Protein AF-A0A263BRQ6-F1 (afdb_monomer_lite)

pLDDT: mean 95.24, std 4.41, range [65.5, 98.5]

Sequence (124 aa):
MNLYYSLYAEQMVCALSSEFFHIDETKDLKGNGKMHQHLVPASYHRVTAVGSVIRILNGDKSDTVVKTLTSCINNAQRQDKGVVDGIEIMERNIPRKSRNQLRQIIQWQKAAEHYLKLAENNTK

Radius of gyration: 15.68 Å; chains: 1; bounding box: 34×19×48 Å

Organism: NCBI:txid2670334

Secondary structure (DSSP, 8-state):
-HHHHHHHHHHHHHHHHHHGGGSTTTTT-TTHHHHHHHHHHHHHHHHHHHHHHHHHHTT---HHHHHHHHHHHHHHHHHHHHHHHHHHHHHHH--GGGHHHHHHHHHHHHHHHHHHHHHHHTT-

Foldseek 3Di:
DLLVLLLVLLVLLVVLLVVLCVDPQRVVQFLSVQLVVLSVQLNVLSVLLSVLLVCLLVPDDDPVSVVVSVVSLVSNVVSLVSNVVSLVSNCVRPDPVCNVSSVSSVVSSVSSVVSSVVSVVSSD

Structure (mmCIF, N/CA/C/O backbone):
data_AF-A0A263BRQ6-F1
#
_entry.id   AF-A0A263BRQ6-F1
#
loop_
_atom_site.group_PDB
_atom_site.id
_atom_site.type_symbol
_atom_site.label_atom_id
_atom_site.label_alt_id
_atom_site.label_comp_id
_atom_site.label_asym_id
_atom_site.label_entity_id
_atom_site.label_seq_id
_atom_site.pdbx_PDB_ins_code
_atom_site.Cartn_x
_atom_site.Cartn_y
_atom_site.Cartn_z
_atom_site.occupancy
_atom_site.B_iso_or_equiv
_atom_site.auth_seq_id
_atom_site.auth_comp_id
_atom_site.auth_asym_id
_atom_site.auth_atom_id
_atom_site.pdbx_PDB_model_num
ATOM 1 N N . MET A 1 1 ? -16.652 7.207 3.958 1.00 75.94 1 MET A N 1
ATOM 2 C CA . MET A 1 1 ? -16.146 7.680 2.649 1.00 75.94 1 MET A CA 1
ATOM 3 C C . MET 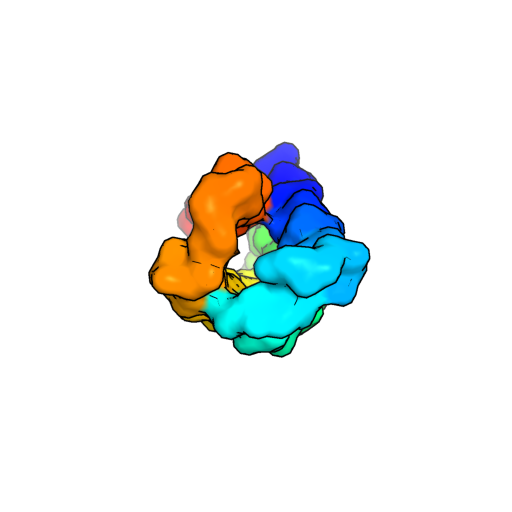A 1 1 ? -14.627 7.515 2.516 1.00 75.94 1 MET A C 1
ATOM 5 O O . MET A 1 1 ? -14.208 6.805 1.616 1.00 75.94 1 MET A O 1
ATOM 9 N N . ASN A 1 2 ? -13.804 8.042 3.433 1.00 89.94 2 ASN A N 1
ATOM 10 C CA . ASN A 1 2 ? -12.331 7.914 3.366 1.00 89.94 2 ASN A CA 1
ATOM 11 C C . ASN A 1 2 ? -11.832 6.459 3.264 1.00 89.94 2 ASN A C 1
ATOM 13 O O . ASN A 1 2 ? -11.016 6.145 2.410 1.00 89.94 2 ASN A O 1
ATOM 17 N N . LEU A 1 3 ? -12.379 5.536 4.058 1.00 91.38 3 LEU A N 1
ATOM 18 C CA . LEU A 1 3 ? -11.977 4.122 4.016 1.00 91.38 3 LEU A CA 1
ATOM 19 C C . LEU A 1 3 ? -12.224 3.442 2.659 1.00 91.38 3 LEU A C 1
ATOM 21 O O . LEU A 1 3 ? -11.421 2.618 2.233 1.00 91.38 3 LEU A O 1
ATOM 25 N N . TYR A 1 4 ? -13.299 3.821 1.962 1.00 93.69 4 TYR A N 1
ATOM 26 C CA . TYR A 1 4 ? -13.572 3.330 0.611 1.00 93.69 4 TYR A CA 1
ATOM 27 C C . TYR A 1 4 ? -12.531 3.854 -0.383 1.00 93.69 4 TYR A C 1
ATOM 29 O O . TYR A 1 4 ? -11.967 3.077 -1.145 1.00 93.69 4 TYR A O 1
ATOM 37 N N . TYR A 1 5 ? -12.210 5.151 -0.328 1.00 96.00 5 TYR A N 1
ATOM 38 C CA . TYR A 1 5 ? -11.175 5.730 -1.188 1.00 96.00 5 TYR A CA 1
ATOM 39 C C . TYR A 1 5 ? -9.784 5.155 -0.915 1.00 96.00 5 TYR A C 1
ATOM 41 O O . TYR A 1 5 ? -9.020 4.957 -1.852 1.00 96.00 5 TYR A O 1
ATOM 49 N N . SER A 1 6 ? -9.479 4.836 0.344 1.00 96.44 6 SER A N 1
ATOM 50 C CA . SER A 1 6 ? -8.254 4.133 0.732 1.00 96.44 6 SER A CA 1
ATOM 51 C C . SER A 1 6 ? -8.132 2.771 0.035 1.00 96.44 6 SER A C 1
ATOM 53 O O . SER A 1 6 ? -7.098 2.480 -0.561 1.00 96.44 6 SER A O 1
ATOM 55 N N . LEU A 1 7 ? -9.198 1.958 0.047 1.00 95.69 7 LEU A N 1
ATOM 56 C CA . LEU A 1 7 ? -9.221 0.657 -0.634 1.00 95.69 7 LEU A CA 1
ATOM 57 C C . LEU A 1 7 ? -9.178 0.785 -2.153 1.00 95.69 7 LEU A C 1
ATOM 59 O O . LEU A 1 7 ? -8.449 0.049 -2.809 1.00 95.69 7 LEU A O 1
ATOM 63 N N . TYR A 1 8 ? -9.946 1.715 -2.712 1.00 96.94 8 TYR A N 1
ATOM 64 C CA . TYR A 1 8 ? -9.954 1.936 -4.151 1.00 96.94 8 TYR A CA 1
ATOM 65 C C . TYR A 1 8 ? -8.571 2.369 -4.652 1.00 96.94 8 TYR A C 1
ATOM 67 O O . TYR A 1 8 ? -8.068 1.836 -5.635 1.00 96.94 8 TYR A O 1
ATOM 75 N N . ALA A 1 9 ? -7.910 3.283 -3.939 1.00 97.75 9 ALA A N 1
ATOM 76 C CA . ALA A 1 9 ? -6.566 3.723 -4.281 1.00 97.75 9 ALA A CA 1
ATOM 77 C C . ALA A 1 9 ? -5.546 2.571 -4.244 1.00 97.75 9 ALA A C 1
ATOM 79 O O . ALA A 1 9 ? -4.755 2.437 -5.171 1.00 97.75 9 ALA A O 1
ATOM 80 N N . GLU A 1 10 ? -5.611 1.696 -3.237 1.00 96.88 10 GLU A N 1
ATOM 81 C CA . GLU A 1 10 ? -4.787 0.479 -3.166 1.00 96.88 10 GLU A CA 1
ATOM 82 C C . GLU A 1 10 ? -5.005 -0.442 -4.379 1.00 96.88 10 GLU A C 1
ATOM 84 O O . GLU A 1 10 ? -4.049 -0.939 -4.974 1.00 96.88 10 GLU A O 1
ATOM 89 N N . GLN A 1 11 ? -6.261 -0.637 -4.794 1.00 95.94 11 GLN A N 1
ATOM 90 C CA . GLN A 1 11 ? -6.592 -1.435 -5.979 1.00 95.94 11 GLN A CA 1
ATOM 91 C C . GLN A 1 11 ? -5.986 -0.831 -7.250 1.00 95.94 11 GLN A C 1
ATOM 93 O O . GLN A 1 11 ? -5.474 -1.569 -8.093 1.00 95.94 11 GLN A O 1
ATOM 98 N N . MET A 1 12 ? -5.979 0.502 -7.362 1.00 97.94 12 MET A N 1
ATOM 99 C CA . MET A 1 12 ? -5.316 1.200 -8.464 1.00 97.94 12 MET A CA 1
ATOM 100 C C . MET A 1 12 ? -3.798 0.987 -8.444 1.00 97.94 12 MET A C 1
ATOM 102 O O . MET A 1 12 ? -3.223 0.710 -9.496 1.00 97.94 12 MET A O 1
ATOM 106 N N . VAL A 1 13 ? -3.144 1.051 -7.275 1.00 97.56 13 VAL A N 1
ATOM 107 C CA . VAL A 1 13 ? -1.710 0.722 -7.143 1.00 97.56 13 VAL A CA 1
ATOM 108 C C . VAL A 1 13 ? -1.455 -0.708 -7.614 1.00 97.56 13 VAL A C 1
ATOM 110 O O . VAL A 1 13 ? -0.562 -0.925 -8.432 1.00 97.56 13 VAL A O 1
ATOM 113 N N . CYS A 1 14 ? -2.262 -1.671 -7.162 1.00 96.06 14 CYS A N 1
ATOM 114 C CA . CYS A 1 14 ? -2.142 -3.081 -7.533 1.00 96.06 14 CYS A CA 1
ATOM 115 C C . CYS A 1 14 ? -2.285 -3.314 -9.037 1.00 96.06 14 CYS A C 1
ATOM 117 O O . CYS A 1 14 ? -1.389 -3.896 -9.651 1.00 96.06 14 CYS A O 1
ATOM 119 N N 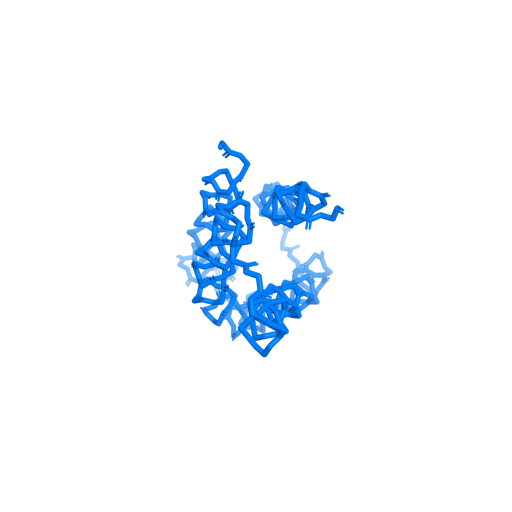. ALA A 1 15 ? -3.352 -2.808 -9.653 1.00 96.12 15 ALA A N 1
ATOM 120 C CA . ALA A 1 15 ? -3.594 -3.000 -11.078 1.00 96.12 15 ALA A CA 1
ATOM 121 C C . ALA A 1 15 ? -2.497 -2.354 -11.940 1.00 96.12 15 ALA A C 1
ATOM 123 O O . ALA A 1 15 ? -1.886 -3.022 -12.775 1.00 96.12 15 ALA A O 1
ATOM 124 N N . LEU A 1 16 ? -2.201 -1.073 -11.698 1.00 96.81 16 LEU A N 1
ATOM 125 C CA . LEU A 1 16 ? -1.266 -0.304 -12.523 1.00 96.81 16 LEU A CA 1
ATOM 126 C C . LEU A 1 16 ? 0.181 -0.784 -12.379 1.00 96.81 16 LEU A C 1
ATOM 128 O O . LEU A 1 16 ? 0.943 -0.744 -13.339 1.00 96.81 16 LEU A O 1
ATOM 132 N N . SER A 1 17 ? 0.581 -1.239 -11.191 1.00 96.38 17 SER A N 1
ATOM 133 C CA . SER A 1 17 ? 1.924 -1.794 -11.006 1.00 96.38 17 SER A CA 1
ATOM 134 C C . SER A 1 17 ? 2.096 -3.192 -11.579 1.00 96.38 17 SER A C 1
ATOM 136 O O . SER A 1 17 ? 3.172 -3.519 -12.086 1.00 96.38 17 SER A O 1
ATOM 138 N N . SER A 1 18 ? 1.050 -4.017 -11.517 1.00 96.31 18 SER A N 1
ATOM 139 C CA . SER A 1 18 ? 1.084 -5.369 -12.077 1.00 96.31 18 SER A CA 1
ATOM 140 C C . SER A 1 18 ? 1.200 -5.332 -13.598 1.00 96.31 18 SER A C 1
ATOM 142 O O . SER A 1 18 ? 1.880 -6.172 -14.180 1.00 96.31 18 SER A O 1
ATOM 144 N N . GLU A 1 19 ? 0.629 -4.307 -14.238 1.00 96.75 19 GLU A N 1
ATOM 145 C CA . GLU A 1 19 ? 0.779 -4.058 -15.674 1.00 96.75 19 GLU A CA 1
ATOM 146 C C . GLU A 1 19 ? 2.250 -4.003 -16.114 1.00 96.75 19 GLU A C 1
ATOM 148 O O . GLU A 1 19 ? 2.586 -4.505 -17.186 1.00 96.75 19 GLU A O 1
ATOM 153 N N . PHE A 1 20 ? 3.159 -3.483 -15.278 1.00 97.38 20 PHE A N 1
ATOM 154 C CA . PHE A 1 20 ? 4.577 -3.430 -15.631 1.00 97.38 20 PHE A CA 1
ATOM 155 C C . PHE A 1 20 ? 5.187 -4.807 -15.898 1.00 97.38 20 PHE A C 1
ATOM 157 O O . PHE A 1 20 ? 6.095 -4.872 -16.722 1.00 97.38 20 PHE A O 1
ATOM 164 N N . PHE A 1 21 ? 4.682 -5.887 -15.289 1.00 97.31 21 PHE A N 1
ATOM 165 C CA . PHE A 1 21 ? 5.123 -7.259 -15.575 1.00 97.31 21 PHE A CA 1
ATOM 166 C C . PHE A 1 21 ? 4.713 -7.760 -16.968 1.00 97.31 21 PHE A C 1
ATOM 168 O O . PHE A 1 21 ? 5.266 -8.746 -17.450 1.00 97.31 21 PHE A O 1
ATOM 175 N N . HIS A 1 22 ? 3.766 -7.087 -17.623 1.00 97.06 22 HIS A N 1
ATOM 176 C CA . HIS A 1 22 ? 3.224 -7.465 -18.929 1.00 97.06 22 HIS A CA 1
ATOM 177 C C . HIS A 1 22 ? 3.739 -6.594 -20.084 1.00 97.06 22 HIS A C 1
ATOM 179 O O . HIS A 1 22 ? 3.450 -6.884 -21.242 1.00 97.06 22 HIS A O 1
ATOM 185 N N . ILE A 1 23 ? 4.508 -5.544 -19.787 1.00 96.12 23 ILE A N 1
ATOM 186 C CA . ILE A 1 23 ? 5.093 -4.637 -20.779 1.00 96.12 23 ILE A CA 1
ATOM 187 C C . ILE A 1 23 ? 6.576 -4.980 -20.937 1.00 96.12 23 ILE A C 1
ATOM 189 O O . ILE A 1 23 ? 7.328 -4.945 -19.962 1.00 96.12 23 ILE A O 1
ATOM 193 N N . ASP A 1 24 ? 7.019 -5.267 -22.162 1.00 96.44 24 ASP A N 1
ATOM 194 C CA . ASP A 1 24 ? 8.381 -5.746 -22.436 1.00 96.44 24 ASP A CA 1
ATOM 195 C C . ASP A 1 24 ? 9.485 -4.844 -21.875 1.00 96.44 24 ASP A C 1
ATOM 197 O O . ASP A 1 24 ? 10.514 -5.337 -21.418 1.00 96.44 24 ASP A O 1
ATOM 201 N N . GLU A 1 25 ? 9.279 -3.528 -21.860 1.00 95.81 25 GLU A N 1
ATOM 202 C CA . GLU A 1 25 ? 10.296 -2.584 -21.396 1.00 95.81 25 GLU A CA 1
ATOM 203 C C . GLU A 1 25 ? 10.323 -2.391 -19.880 1.00 95.81 25 GLU A C 1
ATOM 205 O O . GLU A 1 25 ? 11.243 -1.756 -19.362 1.00 95.81 25 GLU A O 1
ATOM 210 N N . THR A 1 26 ? 9.327 -2.909 -19.162 1.00 97.50 26 THR A N 1
ATOM 211 C CA . THR A 1 26 ? 9.218 -2.784 -17.702 1.00 97.50 26 THR A CA 1
ATOM 212 C C . THR A 1 26 ? 9.043 -4.113 -16.979 1.00 97.50 26 THR A C 1
ATOM 214 O O . THR A 1 26 ? 9.028 -4.105 -15.750 1.00 97.50 26 THR A O 1
ATOM 217 N N . LYS A 1 27 ? 8.959 -5.246 -17.686 1.00 96.94 27 LYS A N 1
ATOM 218 C CA . LYS A 1 2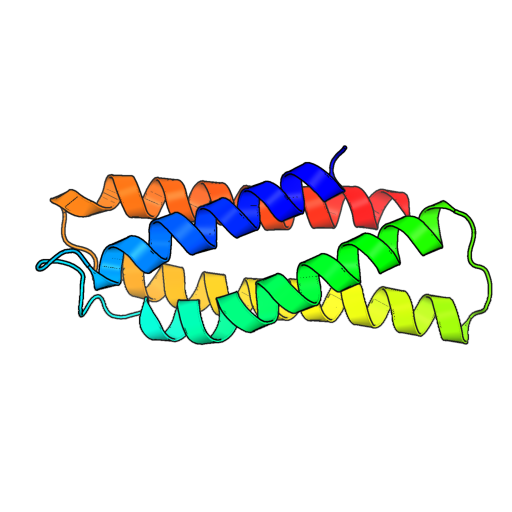7 ? 8.743 -6.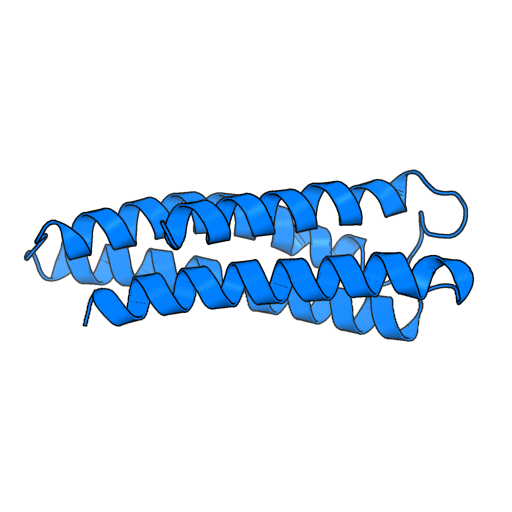565 -17.067 1.00 96.94 27 LYS A CA 1
ATOM 219 C C . LYS A 1 27 ? 9.810 -6.936 -16.040 1.00 96.94 27 LYS A C 1
ATOM 221 O O . LYS A 1 27 ? 9.496 -7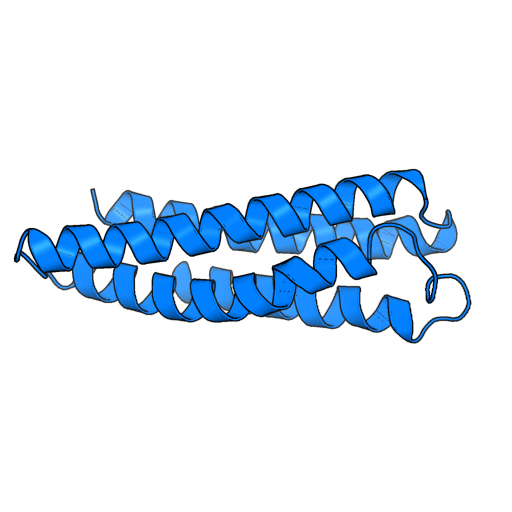.545 -15.023 1.00 96.94 27 LYS A O 1
ATOM 226 N N . ASP A 1 28 ? 11.029 -6.443 -16.253 1.00 97.00 28 ASP A N 1
ATOM 227 C CA . ASP A 1 28 ? 12.181 -6.612 -15.364 1.00 97.00 28 ASP A CA 1
ATOM 228 C C . ASP A 1 28 ? 12.523 -5.330 -14.576 1.00 97.00 28 ASP A C 1
ATOM 230 O O . ASP A 1 28 ? 13.654 -5.139 -14.115 1.00 97.00 28 ASP A O 1
ATOM 234 N N . LEU A 1 29 ? 11.567 -4.402 -14.426 1.00 98.00 29 LEU A N 1
ATOM 235 C CA . LEU A 1 29 ? 11.778 -3.142 -13.717 1.00 98.00 29 LEU A CA 1
ATOM 236 C C . LEU A 1 29 ? 12.187 -3.404 -12.263 1.00 98.00 29 LEU A C 1
ATOM 238 O O . LEU A 1 29 ? 11.392 -3.844 -11.425 1.00 98.00 29 LEU A O 1
ATOM 242 N N . LYS A 1 30 ? 13.441 -3.064 -11.945 1.00 98.12 30 LYS A N 1
ATOM 243 C CA . LYS A 1 30 ? 13.976 -3.143 -10.583 1.00 98.12 30 LYS A CA 1
ATOM 244 C C . LYS A 1 30 ? 13.070 -2.387 -9.618 1.00 98.12 30 LYS A C 1
ATOM 246 O O . LYS A 1 30 ? 12.716 -1.237 -9.854 1.00 98.12 30 LYS A O 1
ATOM 251 N N . GLY A 1 31 ? 12.739 -3.040 -8.510 1.00 97.44 31 GLY A N 1
ATOM 252 C CA . GLY A 1 31 ? 11.837 -2.504 -7.494 1.00 97.44 31 GLY A CA 1
ATOM 253 C C . GLY A 1 31 ? 10.392 -2.977 -7.636 1.00 97.44 31 GLY A C 1
ATOM 254 O O . GLY A 1 31 ? 9.758 -3.154 -6.601 1.00 97.44 31 GLY A O 1
ATOM 255 N N . ASN A 1 32 ? 9.901 -3.304 -8.844 1.00 97.25 32 ASN A N 1
ATOM 256 C CA . ASN A 1 32 ? 8.502 -3.719 -9.025 1.00 97.25 32 ASN A CA 1
ATOM 257 C C . ASN A 1 32 ? 8.194 -5.020 -8.267 1.00 97.25 32 ASN A C 1
ATOM 259 O O . ASN A 1 32 ? 7.221 -5.097 -7.526 1.00 97.25 32 ASN A O 1
ATOM 263 N N . GLY A 1 33 ? 9.091 -6.010 -8.348 1.00 96.12 33 GLY A N 1
ATOM 264 C CA . GLY A 1 33 ? 8.973 -7.248 -7.568 1.00 96.12 33 GLY A CA 1
ATOM 265 C C . GLY A 1 33 ? 8.999 -7.022 -6.051 1.00 96.12 33 GLY A C 1
ATOM 266 O O . GLY A 1 33 ? 8.181 -7.595 -5.336 1.00 96.12 33 GLY A O 1
ATOM 267 N N . LYS A 1 34 ? 9.885 -6.145 -5.552 1.00 95.00 34 LYS A N 1
ATOM 268 C CA . LYS A 1 34 ? 9.966 -5.813 -4.116 1.00 95.00 34 LYS A CA 1
ATOM 269 C C . LYS A 1 34 ? 8.697 -5.104 -3.642 1.00 95.00 34 LYS A C 1
ATOM 271 O O . LYS A 1 34 ? 8.142 -5.463 -2.612 1.00 95.00 34 LYS A O 1
ATOM 276 N N . MET A 1 35 ? 8.227 -4.121 -4.404 1.00 96.25 35 MET A N 1
ATOM 277 C CA . MET A 1 35 ? 6.971 -3.437 -4.126 1.00 96.25 35 MET A CA 1
ATOM 278 C C . MET A 1 35 ? 5.812 -4.443 -4.068 1.00 96.25 35 MET A C 1
ATOM 280 O O . MET A 1 35 ? 5.045 -4.431 -3.112 1.00 96.25 35 MET A O 1
ATOM 284 N N . HIS A 1 36 ? 5.714 -5.357 -5.040 1.00 95.00 36 HIS A N 1
ATOM 285 C CA . HIS A 1 36 ? 4.618 -6.324 -5.118 1.00 95.00 36 HIS A CA 1
ATOM 286 C C . HIS A 1 36 ? 4.626 -7.353 -3.969 1.00 95.00 36 HIS A C 1
ATOM 288 O O . HIS A 1 36 ? 3.563 -7.737 -3.482 1.00 95.00 36 HIS A O 1
ATOM 294 N N . GLN A 1 37 ? 5.809 -7.728 -3.459 1.00 94.94 37 GLN A N 1
ATOM 295 C CA . GLN A 1 37 ? 5.947 -8.550 -2.243 1.00 94.94 37 GLN A CA 1
ATOM 296 C C . GLN A 1 37 ? 5.307 -7.900 -1.009 1.00 94.94 37 GLN A C 1
ATOM 298 O O . GLN A 1 37 ? 4.833 -8.614 -0.127 1.00 94.94 37 GLN A O 1
ATOM 303 N N . HIS A 1 38 ? 5.275 -6.567 -0.949 1.00 95.44 38 HIS A N 1
ATOM 304 C CA . HIS A 1 38 ? 4.595 -5.821 0.109 1.00 95.44 38 HIS A CA 1
ATOM 305 C C . HIS A 1 38 ? 3.143 -5.494 -0.232 1.00 95.44 38 HIS A C 1
ATOM 307 O O . HIS A 1 38 ? 2.311 -5.464 0.669 1.00 95.44 38 HIS A O 1
ATOM 313 N N . LEU A 1 39 ? 2.822 -5.304 -1.512 1.00 91.38 39 LEU A N 1
ATOM 314 C CA . LEU A 1 39 ? 1.500 -4.882 -1.971 1.00 91.38 39 LEU A CA 1
ATOM 315 C C . LEU A 1 39 ? 0.410 -5.925 -1.699 1.00 91.38 39 LEU A C 1
ATOM 317 O O . LEU A 1 39 ? -0.689 -5.578 -1.277 1.00 91.38 39 LEU A O 1
ATOM 321 N N . VAL A 1 40 ? 0.717 -7.215 -1.866 1.00 88.69 40 VAL A N 1
ATOM 322 C CA . VAL A 1 40 ? -0.240 -8.292 -1.553 1.00 88.69 40 VAL A CA 1
ATOM 323 C C . VAL A 1 40 ? -0.588 -8.308 -0.049 1.00 88.69 40 VAL A C 1
ATOM 325 O O . VAL A 1 40 ? -1.773 -8.217 0.292 1.00 88.69 40 VAL A O 1
ATOM 328 N N . PRO A 1 41 ? 0.393 -8.340 0.880 1.00 92.81 41 PRO A N 1
ATOM 329 C CA . PRO A 1 41 ? 0.132 -8.120 2.301 1.00 92.81 41 PRO A CA 1
ATOM 330 C C . PRO A 1 41 ? -0.541 -6.779 2.623 1.00 92.81 41 PRO A C 1
ATOM 332 O O . PRO A 1 41 ? -1.401 -6.741 3.505 1.00 92.81 41 PRO A O 1
ATOM 335 N N . ALA A 1 42 ? -0.172 -5.688 1.942 1.00 91.44 42 ALA A N 1
ATOM 336 C CA . ALA A 1 42 ? -0.758 -4.362 2.148 1.00 91.44 42 ALA A CA 1
ATOM 337 C C . ALA A 1 42 ? -2.261 -4.385 1.870 1.00 91.44 42 ALA A C 1
ATOM 339 O O . ALA A 1 42 ? -3.042 -3.987 2.731 1.00 91.44 42 ALA A O 1
ATOM 340 N N . SER A 1 43 ? -2.677 -4.978 0.751 1.00 91.44 43 SER A N 1
ATOM 341 C CA . SER A 1 43 ? -4.086 -5.133 0.387 1.00 91.44 43 SER A CA 1
ATOM 342 C C . SER A 1 43 ? -4.876 -5.919 1.443 1.00 91.44 43 SER A C 1
ATOM 344 O O . SER A 1 43 ? -5.938 -5.472 1.883 1.00 91.44 43 SER A O 1
ATOM 346 N N . TYR A 1 44 ? -4.339 -7.045 1.930 1.00 94.00 44 TYR A N 1
ATOM 347 C CA . TYR A 1 44 ? -4.960 -7.824 3.012 1.00 94.00 44 TYR A CA 1
ATOM 348 C C . TYR A 1 44 ? -5.101 -7.011 4.311 1.00 94.00 44 TYR A C 1
ATOM 350 O O . TYR A 1 44 ? -6.180 -6.926 4.915 1.00 94.00 44 TYR A O 1
ATOM 358 N N . HIS A 1 45 ? -4.009 -6.382 4.748 1.00 95.94 45 HIS A N 1
ATOM 359 C CA . HIS A 1 45 ? -4.004 -5.615 5.986 1.00 95.94 45 HIS A CA 1
ATOM 360 C C . HIS A 1 45 ? -4.855 -4.352 5.885 1.00 95.94 45 HIS A C 1
ATOM 362 O O . HIS A 1 45 ? -5.473 -3.979 6.878 1.00 95.94 45 HIS A O 1
ATOM 368 N N . ARG A 1 46 ? -4.960 -3.731 4.709 1.00 95.94 46 ARG A N 1
ATOM 369 C CA . ARG A 1 46 ? -5.794 -2.550 4.480 1.00 95.94 46 ARG A CA 1
ATOM 370 C C . ARG A 1 46 ? -7.279 -2.875 4.607 1.00 95.94 46 ARG A C 1
ATOM 372 O O . ARG A 1 46 ? -7.992 -2.127 5.270 1.00 95.94 46 ARG A O 1
ATOM 379 N N . VAL A 1 47 ? -7.741 -4.011 4.074 1.00 96.31 47 VAL A N 1
ATOM 380 C CA . VAL A 1 47 ? -9.123 -4.488 4.294 1.00 96.31 47 VAL A CA 1
ATOM 381 C C . VAL A 1 47 ? -9.398 -4.681 5.785 1.00 96.31 47 VAL A C 1
ATOM 383 O O . VAL A 1 47 ? -10.411 -4.206 6.301 1.00 96.31 47 VAL A O 1
ATOM 386 N N . THR A 1 48 ? -8.464 -5.312 6.501 1.00 96.38 48 THR A N 1
ATOM 387 C CA . THR A 1 48 ? -8.597 -5.515 7.951 1.00 96.38 48 THR A CA 1
ATOM 388 C C . THR A 1 48 ? -8.619 -4.180 8.702 1.00 96.38 48 THR A C 1
ATOM 390 O O . THR A 1 48 ? -9.496 -3.956 9.532 1.00 96.38 48 THR A O 1
ATOM 393 N N . ALA A 1 49 ? -7.705 -3.264 8.374 1.00 96.06 49 ALA A N 1
ATOM 394 C CA . ALA A 1 49 ? -7.604 -1.940 8.980 1.00 96.06 49 ALA A CA 1
ATOM 395 C C . ALA A 1 49 ? -8.874 -1.106 8.766 1.00 96.06 49 ALA A C 1
ATOM 397 O O . ALA A 1 49 ? -9.311 -0.416 9.682 1.00 96.06 49 ALA A O 1
ATOM 398 N N . VAL A 1 50 ? -9.510 -1.207 7.597 1.00 95.44 50 VAL A N 1
ATOM 399 C CA . VAL A 1 50 ? -10.802 -0.563 7.321 1.00 95.44 50 VAL A CA 1
ATOM 400 C C . VAL A 1 50 ? -11.878 -1.058 8.283 1.00 95.44 50 VAL A C 1
ATOM 402 O O . VAL A 1 50 ? -12.551 -0.242 8.915 1.00 95.44 50 VAL A O 1
ATOM 405 N N . GLY A 1 51 ? -12.004 -2.376 8.454 1.00 95.44 51 GLY A N 1
ATOM 406 C CA . GLY A 1 51 ? -12.915 -2.953 9.443 1.00 95.44 51 GLY A CA 1
ATOM 407 C C . GLY A 1 51 ? -12.580 -2.502 10.867 1.00 95.44 51 GLY A C 1
ATOM 408 O O . GLY A 1 51 ? -13.476 -2.147 11.632 1.00 95.44 51 GLY A O 1
ATOM 409 N N . SER A 1 52 ? -11.291 -2.444 11.207 1.00 96.38 52 SER A N 1
ATOM 410 C CA . SER A 1 52 ? -10.818 -1.970 12.507 1.00 96.38 52 SER A CA 1
ATOM 411 C C . SER A 1 52 ? -11.204 -0.522 12.791 1.00 96.38 52 SER A C 1
ATOM 413 O O . SER A 1 52 ? -11.751 -0.249 13.855 1.00 96.38 52 SER A O 1
ATOM 415 N N . VAL A 1 53 ? -10.999 0.390 11.839 1.00 95.56 53 VAL A N 1
ATOM 416 C CA . VAL A 1 53 ? -11.402 1.796 11.982 1.00 95.56 53 VAL A CA 1
ATOM 417 C C . VAL A 1 53 ? -12.917 1.910 12.160 1.00 95.56 53 VAL A C 1
ATOM 419 O O . VAL A 1 53 ? -13.365 2.613 13.060 1.00 95.56 53 VAL A O 1
ATOM 422 N N . ILE A 1 54 ? -13.715 1.189 11.361 1.00 95.25 54 ILE A N 1
ATOM 423 C CA . ILE A 1 54 ? -15.186 1.206 11.475 1.00 95.25 54 ILE A CA 1
ATOM 424 C C . ILE A 1 54 ? -15.633 0.769 12.872 1.00 95.25 54 ILE A C 1
ATOM 426 O O . ILE A 1 54 ? -16.494 1.407 13.470 1.00 95.25 54 ILE A O 1
ATOM 430 N N . ARG A 1 55 ? -15.039 -0.300 13.408 1.00 96.12 55 ARG A N 1
ATOM 431 C CA . ARG A 1 55 ? -15.358 -0.800 14.748 1.00 96.12 55 ARG A CA 1
ATOM 432 C C . ARG A 1 55 ? -15.045 0.217 15.844 1.00 96.12 55 ARG A C 1
ATOM 434 O O . ARG A 1 55 ? -15.884 0.426 16.717 1.00 96.12 55 ARG A O 1
ATOM 441 N N . ILE A 1 56 ? -13.889 0.882 15.771 1.00 94.81 56 ILE A N 1
ATOM 442 C CA . ILE A 1 56 ? -13.538 1.931 16.739 1.00 94.81 56 ILE A CA 1
ATOM 443 C C . ILE A 1 56 ? -14.529 3.102 16.639 1.00 94.81 56 ILE A C 1
ATOM 445 O O . ILE A 1 56 ? -15.062 3.527 17.660 1.00 94.81 56 ILE A O 1
ATOM 449 N N . LEU A 1 57 ? -14.848 3.573 15.426 1.00 92.06 57 LEU A N 1
ATOM 450 C CA . LEU A 1 57 ? -15.824 4.656 15.214 1.00 92.06 57 LEU A CA 1
ATOM 451 C C . LEU A 1 57 ? -17.231 4.303 15.716 1.00 92.06 57 LEU A C 1
ATOM 453 O O . LEU A 1 57 ? -17.947 5.173 16.203 1.00 92.06 57 LEU A O 1
ATOM 457 N N . ASN A 1 58 ? -17.614 3.028 15.637 1.00 94.44 58 ASN A N 1
ATOM 458 C CA . ASN A 1 58 ? -18.891 2.528 16.148 1.00 94.44 58 ASN A CA 1
ATOM 459 C C . ASN A 1 58 ? -18.884 2.284 17.668 1.00 94.44 58 ASN A C 1
ATOM 461 O O . ASN A 1 58 ? -19.879 1.813 18.217 1.00 94.44 58 ASN A O 1
ATOM 465 N N . GLY A 1 59 ? -17.793 2.627 18.355 1.00 94.19 59 GLY A N 1
ATOM 466 C CA . GLY A 1 59 ? -17.740 2.666 19.808 1.00 94.19 59 GLY A CA 1
ATOM 467 C C . GLY A 1 59 ? -17.338 1.353 20.466 1.00 94.19 59 GLY A C 1
ATOM 468 O O . GLY A 1 59 ? -17.795 1.091 21.575 1.00 94.19 59 GLY A O 1
ATOM 469 N N . ASP A 1 60 ? -16.488 0.535 19.838 1.00 94.00 60 ASP A N 1
ATOM 470 C CA . ASP A 1 60 ? -15.803 -0.540 20.567 1.00 94.00 60 ASP A CA 1
ATOM 471 C C . ASP A 1 60 ? -14.955 0.048 21.711 1.00 94.00 60 ASP A C 1
ATOM 473 O O . ASP A 1 60 ? -14.081 0.882 21.475 1.00 94.00 60 ASP A O 1
ATOM 477 N N . LYS A 1 61 ? -15.205 -0.386 22.957 1.00 89.62 61 LYS A N 1
ATOM 478 C CA . LYS A 1 61 ? -14.570 0.181 24.171 1.00 89.62 61 LYS A CA 1
ATOM 479 C C . LYS A 1 61 ? -13.674 -0.778 24.947 1.00 89.62 61 LYS A C 1
ATOM 481 O O . LYS A 1 61 ? -13.048 -0.367 25.914 1.00 89.62 61 LYS A O 1
ATOM 486 N N . SER A 1 62 ? -13.636 -2.061 24.587 1.00 96.38 62 SER A N 1
ATOM 487 C CA . SER A 1 62 ? -12.770 -3.015 25.287 1.00 96.38 62 SER A CA 1
ATOM 488 C C . SER A 1 62 ? -11.302 -2.702 24.989 1.00 96.38 62 SER A C 1
ATOM 490 O O . SER A 1 62 ? -10.895 -2.729 23.830 1.00 96.38 62 SER A O 1
ATOM 492 N N . ASP A 1 63 ? -10.497 -2.458 26.025 1.00 95.12 63 ASP A N 1
ATOM 493 C CA . ASP A 1 63 ? -9.085 -2.077 25.880 1.00 95.12 63 ASP A CA 1
ATOM 494 C C . ASP A 1 63 ? -8.275 -3.062 25.028 1.00 95.12 63 ASP A C 1
ATOM 496 O O . ASP A 1 63 ? -7.460 -2.661 24.196 1.00 95.12 63 ASP A O 1
ATOM 500 N N . THR A 1 64 ? -8.476 -4.367 25.224 1.00 97.19 64 THR A N 1
ATOM 501 C CA . THR A 1 64 ? -7.759 -5.411 24.474 1.00 97.19 64 THR A CA 1
ATOM 502 C C . THR A 1 64 ? -8.219 -5.477 23.021 1.00 97.19 64 THR A C 1
ATOM 504 O O . THR A 1 64 ? -7.394 -5.658 22.121 1.00 97.19 64 THR A O 1
ATOM 507 N N . VAL A 1 65 ? -9.515 -5.265 22.774 1.00 95.75 65 VAL A N 1
ATOM 508 C CA . VAL A 1 65 ? -10.070 -5.155 21.423 1.00 95.75 65 VAL A CA 1
ATOM 509 C C . VAL A 1 65 ? -9.496 -3.927 20.728 1.00 95.75 65 VAL A C 1
ATOM 511 O O . VAL A 1 65 ? -8.876 -4.081 19.682 1.00 95.75 65 VAL A O 1
ATOM 514 N N . VAL A 1 66 ? -9.605 -2.736 21.322 1.00 95.31 66 VAL A N 1
ATOM 515 C CA . VAL A 1 66 ? -9.098 -1.483 20.740 1.00 95.31 66 VAL A CA 1
ATOM 516 C C . VAL A 1 66 ? -7.601 -1.585 20.441 1.00 95.31 66 VAL A C 1
ATOM 518 O O . VAL A 1 66 ? -7.186 -1.274 19.327 1.00 95.31 66 VAL A O 1
ATOM 521 N N . LYS A 1 67 ? -6.788 -2.130 21.359 1.00 96.38 67 LYS A N 1
ATOM 522 C CA . LYS A 1 67 ? -5.356 -2.394 21.109 1.00 96.38 67 LYS A CA 1
ATOM 523 C C . LYS A 1 67 ? -5.126 -3.287 19.888 1.00 96.38 67 LYS A C 1
ATOM 525 O O . LYS A 1 67 ? -4.223 -3.022 19.093 1.00 96.38 67 LYS A O 1
ATOM 530 N N . THR A 1 68 ? -5.941 -4.326 19.721 1.00 97.44 68 THR A N 1
ATOM 531 C CA . THR A 1 68 ? -5.857 -5.234 18.569 1.00 97.44 68 THR A CA 1
ATOM 532 C C . THR A 1 68 ? -6.236 -4.519 17.271 1.00 97.44 68 THR A C 1
ATOM 534 O O . THR A 1 68 ? -5.506 -4.618 16.286 1.00 97.44 68 THR A O 1
ATOM 537 N N . LEU A 1 69 ? -7.323 -3.741 17.277 1.00 96.38 69 LEU A N 1
ATOM 538 C CA . LEU A 1 69 ? -7.774 -2.957 16.123 1.00 96.38 69 LEU A CA 1
ATOM 539 C C . LEU A 1 69 ? -6.708 -1.938 15.686 1.00 96.38 69 LEU A C 1
ATOM 541 O O . LEU A 1 69 ? -6.379 -1.863 14.502 1.00 96.38 69 LEU A O 1
ATOM 545 N N . THR A 1 70 ? -6.090 -1.230 16.634 1.00 95.25 70 THR A N 1
ATOM 546 C CA . THR A 1 70 ? -4.976 -0.308 16.363 1.00 95.25 70 THR A CA 1
ATOM 547 C C . THR A 1 70 ? -3.753 -1.035 15.798 1.00 95.25 70 THR A C 1
ATOM 549 O O . THR A 1 70 ? -3.113 -0.543 14.869 1.00 95.25 70 THR A O 1
ATOM 552 N N . SER A 1 71 ? -3.436 -2.237 16.290 1.00 96.50 71 SER A N 1
ATOM 553 C CA . SER A 1 71 ? -2.351 -3.060 15.735 1.00 96.50 71 SER A CA 1
ATOM 554 C C . SER A 1 71 ? -2.594 -3.424 14.264 1.00 96.50 71 SER A C 1
ATOM 556 O O . SER A 1 71 ? -1.675 -3.347 13.446 1.00 96.50 71 SER A O 1
ATOM 558 N N . CYS A 1 72 ? -3.836 -3.744 13.887 1.00 96.50 72 CYS A N 1
ATOM 559 C CA . CYS A 1 72 ? -4.206 -3.998 12.492 1.00 96.50 72 CYS A CA 1
ATOM 560 C C . CYS A 1 72 ? -3.995 -2.768 11.596 1.00 96.50 72 CYS A C 1
ATOM 562 O O . CYS A 1 72 ? -3.435 -2.909 10.507 1.00 96.50 72 CYS A O 1
ATOM 564 N N . ILE A 1 73 ? -4.372 -1.573 12.064 1.00 95.69 73 ILE A N 1
ATOM 565 C CA . ILE A 1 73 ? -4.147 -0.307 11.344 1.00 95.69 73 ILE A CA 1
ATOM 566 C C . ILE A 1 73 ? -2.644 -0.064 11.142 1.00 95.69 73 ILE A C 1
ATOM 568 O O . ILE A 1 73 ? -2.193 0.179 10.021 1.00 95.69 73 ILE A O 1
ATOM 572 N N . ASN A 1 74 ? -1.847 -0.241 12.198 1.00 95.38 74 ASN A N 1
ATOM 573 C CA . ASN A 1 74 ? -0.392 -0.086 12.146 1.00 95.38 74 ASN A CA 1
ATOM 574 C C . ASN A 1 74 ? 0.286 -1.099 11.208 1.00 95.38 74 ASN A C 1
ATOM 576 O O . ASN A 1 74 ? 1.288 -0.782 10.566 1.00 95.38 74 ASN A O 1
ATOM 580 N N . ASN A 1 75 ? -0.231 -2.329 11.120 1.00 96.06 75 ASN A N 1
ATOM 581 C CA . ASN A 1 75 ? 0.285 -3.339 10.194 1.00 96.06 75 ASN A CA 1
ATOM 582 C C . ASN A 1 75 ? 0.074 -2.923 8.732 1.00 96.06 75 ASN A C 1
ATOM 584 O O . ASN A 1 75 ? 0.999 -3.084 7.939 1.00 96.06 75 ASN A O 1
ATOM 588 N N . ALA A 1 76 ? -1.084 -2.347 8.387 1.00 95.88 76 ALA A N 1
ATOM 589 C CA . ALA A 1 76 ? -1.331 -1.822 7.042 1.00 95.88 76 ALA A CA 1
ATOM 590 C C . ALA A 1 76 ? -0.325 -0.714 6.687 1.00 95.88 76 ALA A C 1
ATOM 592 O O . ALA A 1 76 ? 0.381 -0.817 5.688 1.00 95.88 76 ALA A O 1
ATOM 593 N N . GLN A 1 77 ? -0.145 0.262 7.583 1.00 95.31 77 GLN A N 1
ATOM 594 C CA . GLN A 1 77 ? 0.827 1.350 7.402 1.00 95.31 77 GLN A CA 1
ATOM 595 C C . GLN A 1 77 ? 2.278 0.859 7.298 1.00 95.31 77 GLN A C 1
ATOM 597 O O . GLN A 1 77 ? 3.114 1.488 6.651 1.00 95.31 77 GLN A O 1
ATOM 602 N N . ARG A 1 78 ? 2.621 -0.258 7.951 1.00 96.75 78 ARG A N 1
ATOM 603 C CA . ARG A 1 78 ? 3.952 -0.864 7.815 1.00 96.75 78 ARG A CA 1
ATOM 604 C C . ARG A 1 78 ? 4.162 -1.444 6.420 1.00 96.75 78 ARG A C 1
ATOM 606 O O . ARG A 1 78 ? 5.257 -1.299 5.889 1.00 96.75 78 ARG A O 1
ATOM 613 N N . GLN A 1 79 ? 3.149 -2.094 5.848 1.00 96.88 79 GLN A N 1
ATOM 614 C CA . GLN A 1 79 ? 3.255 -2.625 4.490 1.00 96.88 79 GLN A CA 1
ATOM 615 C C . GLN A 1 79 ? 3.320 -1.504 3.453 1.00 96.88 79 GLN A C 1
ATOM 617 O O . GLN A 1 79 ? 4.132 -1.602 2.539 1.00 96.88 79 GLN A O 1
ATOM 622 N N . ASP A 1 80 ? 2.589 -0.404 3.662 1.00 96.62 80 ASP A N 1
ATOM 623 C CA . ASP A 1 80 ? 2.681 0.792 2.811 1.00 96.62 80 ASP A CA 1
ATOM 624 C C . ASP A 1 80 ? 4.122 1.298 2.680 1.00 96.62 80 ASP A C 1
ATOM 626 O O . ASP A 1 80 ? 4.585 1.579 1.579 1.00 96.62 80 ASP A O 1
ATOM 630 N N . LYS A 1 81 ? 4.890 1.312 3.777 1.00 97.12 81 LYS A N 1
ATOM 631 C CA . LYS A 1 81 ? 6.318 1.675 3.727 1.00 97.12 81 LYS A CA 1
ATOM 632 C C . LYS A 1 81 ? 7.125 0.749 2.814 1.00 97.12 81 LYS A C 1
ATOM 634 O O . LYS A 1 81 ? 7.964 1.219 2.058 1.00 97.12 81 LYS A O 1
ATOM 639 N N . GLY A 1 82 ? 6.853 -0.555 2.850 1.00 96.81 82 GLY A N 1
ATOM 640 C CA . GLY A 1 82 ? 7.510 -1.520 1.966 1.00 96.81 82 GLY A CA 1
ATOM 641 C C . GLY A 1 82 ? 7.137 -1.334 0.490 1.00 96.81 82 GLY A C 1
ATOM 642 O O . GLY A 1 82 ? 7.987 -1.507 -0.388 1.00 96.81 82 GLY A O 1
ATOM 643 N N . VAL A 1 83 ? 5.894 -0.927 0.209 1.00 97.62 83 VAL A N 1
ATOM 644 C CA . VAL A 1 83 ? 5.455 -0.529 -1.138 1.00 97.62 83 VAL A CA 1
ATOM 645 C C . VAL A 1 83 ? 6.230 0.714 -1.590 1.00 97.62 83 VAL A C 1
ATOM 647 O O . VAL A 1 83 ? 6.825 0.700 -2.668 1.00 97.62 83 VAL A O 1
ATOM 650 N N . VAL A 1 84 ? 6.307 1.748 -0.746 1.00 98.19 84 VAL A N 1
ATOM 651 C CA . VAL A 1 84 ? 7.053 2.989 -1.021 1.00 98.19 84 VAL A CA 1
ATOM 652 C C . VAL A 1 84 ? 8.534 2.714 -1.298 1.00 98.19 84 VAL A C 1
ATOM 654 O O . VAL A 1 84 ? 9.051 3.181 -2.311 1.00 98.19 84 VAL A O 1
ATOM 657 N N . ASP A 1 85 ? 9.199 1.880 -0.495 1.00 98.00 85 ASP A N 1
ATOM 658 C CA . ASP A 1 85 ? 10.594 1.483 -0.732 1.00 98.00 85 ASP A CA 1
ATOM 659 C C . ASP A 1 85 ? 10.797 0.861 -2.125 1.00 98.00 85 ASP A C 1
ATOM 661 O O . ASP A 1 85 ? 11.821 1.067 -2.784 1.00 98.00 85 ASP A O 1
ATOM 665 N N . GLY A 1 86 ? 9.843 0.039 -2.570 1.00 97.88 86 GLY A N 1
ATOM 666 C CA . GLY A 1 86 ? 9.875 -0.569 -3.895 1.00 97.88 86 GLY A CA 1
ATOM 667 C C . GLY A 1 86 ? 9.676 0.464 -5.008 1.00 97.88 86 GLY A C 1
ATOM 668 O O . GLY A 1 86 ? 10.440 0.465 -5.977 1.00 97.88 86 GLY A O 1
ATOM 669 N N . ILE A 1 87 ? 8.733 1.393 -4.826 1.00 98.25 87 ILE A N 1
ATOM 670 C CA . ILE A 1 87 ? 8.478 2.523 -5.733 1.00 98.25 87 ILE A CA 1
ATOM 671 C C . ILE A 1 87 ? 9.724 3.401 -5.898 1.00 98.25 87 ILE A C 1
ATOM 673 O O . ILE A 1 87 ? 10.070 3.763 -7.022 1.00 98.25 87 ILE A O 1
ATOM 677 N N . GLU A 1 88 ? 10.446 3.711 -4.821 1.00 98.31 88 GLU A N 1
ATOM 678 C CA . GLU A 1 88 ? 11.677 4.509 -4.893 1.00 98.31 88 GLU A CA 1
ATOM 679 C C . GLU A 1 88 ? 12.771 3.821 -5.721 1.00 98.31 88 GLU A C 1
ATOM 681 O O . GLU A 1 88 ? 13.537 4.464 -6.445 1.00 98.31 88 GLU A O 1
ATOM 686 N N . ILE A 1 89 ? 12.862 2.489 -5.642 1.00 98.44 89 ILE A N 1
ATOM 687 C CA . ILE A 1 89 ? 13.772 1.722 -6.499 1.00 98.44 89 ILE A CA 1
ATOM 688 C C . ILE A 1 89 ? 13.302 1.798 -7.955 1.00 98.44 89 ILE A C 1
ATOM 690 O O . ILE A 1 89 ? 14.139 2.024 -8.832 1.00 98.44 89 ILE A O 1
ATOM 694 N N . MET A 1 90 ? 11.999 1.671 -8.218 1.00 98.19 90 MET A N 1
ATOM 695 C CA . MET A 1 90 ? 11.443 1.807 -9.568 1.00 98.19 90 MET A CA 1
ATOM 696 C C . MET A 1 90 ? 11.738 3.187 -10.154 1.00 98.19 90 MET A C 1
ATOM 698 O O . MET A 1 90 ? 12.183 3.276 -11.294 1.00 98.19 90 MET A O 1
ATOM 702 N N . GLU A 1 91 ? 11.581 4.262 -9.382 1.00 97.94 91 GLU A N 1
ATOM 703 C CA . GLU A 1 91 ? 11.793 5.637 -9.849 1.00 97.94 91 GLU A CA 1
ATOM 704 C C . GLU A 1 91 ? 13.215 5.870 -10.369 1.00 97.94 91 GLU A C 1
ATOM 706 O O . GLU A 1 91 ? 13.408 6.526 -11.397 1.00 97.94 91 GLU A O 1
ATOM 711 N N . ARG A 1 92 ? 14.209 5.251 -9.723 1.00 98.00 92 ARG A N 1
ATOM 712 C CA . ARG A 1 92 ? 15.616 5.305 -10.144 1.00 98.00 92 ARG A CA 1
ATOM 713 C C . ARG A 1 92 ? 15.921 4.483 -11.400 1.00 98.00 92 ARG A C 1
ATOM 715 O O . ARG A 1 92 ? 16.937 4.736 -12.040 1.00 98.00 92 ARG A O 1
ATOM 722 N N . ASN A 1 93 ? 15.086 3.501 -11.741 1.00 97.94 93 ASN A N 1
ATOM 723 C CA . ASN A 1 93 ? 15.373 2.511 -12.787 1.00 97.94 93 ASN A CA 1
ATOM 724 C C . ASN A 1 93 ? 14.377 2.527 -13.956 1.00 97.94 93 ASN A C 1
ATOM 726 O O . ASN A 1 93 ? 14.585 1.820 -14.941 1.00 97.94 93 ASN A O 1
ATOM 730 N N . ILE A 1 94 ? 13.299 3.307 -13.873 1.00 97.75 94 ILE A N 1
ATOM 731 C CA . ILE A 1 94 ? 12.227 3.246 -14.861 1.00 97.75 94 ILE A CA 1
ATOM 732 C C . ILE A 1 94 ? 12.623 3.896 -16.201 1.00 97.75 94 ILE A C 1
ATOM 734 O O . ILE A 1 94 ? 13.178 5.006 -16.216 1.00 97.75 94 ILE A O 1
ATOM 738 N N . PRO A 1 95 ? 12.290 3.271 -17.350 1.00 96.75 95 PRO A N 1
ATOM 739 C CA . PRO A 1 95 ? 12.457 3.893 -18.656 1.00 96.75 95 PRO A CA 1
ATOM 740 C C . PRO A 1 95 ? 11.740 5.241 -18.743 1.00 96.75 95 PRO A C 1
ATOM 742 O O . PRO A 1 95 ? 10.633 5.419 -18.231 1.00 96.75 95 PRO A O 1
ATOM 745 N N . ARG A 1 96 ? 12.338 6.202 -19.460 1.00 95.88 96 ARG A N 1
ATOM 746 C CA . ARG A 1 96 ? 11.792 7.567 -19.590 1.00 95.88 96 ARG A CA 1
ATOM 747 C C . ARG A 1 96 ? 10.334 7.575 -20.064 1.00 95.88 96 ARG A C 1
ATOM 749 O O . ARG A 1 96 ? 9.554 8.381 -19.562 1.00 95.88 96 ARG A O 1
ATOM 756 N N . LYS A 1 97 ? 9.976 6.672 -20.983 1.00 95.19 97 LYS A N 1
ATOM 757 C CA . LYS A 1 97 ? 8.621 6.549 -21.540 1.00 95.19 97 LYS A CA 1
ATOM 758 C C . LYS A 1 97 ? 7.560 6.120 -20.519 1.00 95.19 97 LYS A C 1
ATOM 760 O O . LYS A 1 97 ? 6.419 6.547 -20.634 1.00 95.19 97 LYS A O 1
ATOM 765 N N . SER A 1 98 ? 7.947 5.377 -19.483 1.00 96.69 98 SER A N 1
ATOM 766 C CA . SER A 1 98 ? 7.024 4.835 -18.472 1.00 96.69 98 SER A CA 1
ATOM 767 C C . SER A 1 98 ? 6.962 5.683 -17.193 1.00 96.69 98 SER A C 1
ATOM 769 O O . SER A 1 98 ? 6.196 5.384 -16.279 1.00 96.69 98 SER A O 1
ATOM 771 N N . ARG A 1 99 ? 7.718 6.792 -17.113 1.00 96.38 99 ARG A N 1
ATOM 772 C CA . ARG A 1 99 ? 7.738 7.680 -15.931 1.00 96.38 99 ARG A CA 1
ATOM 773 C C . ARG A 1 99 ? 6.363 8.226 -15.557 1.00 96.38 99 ARG A C 1
ATOM 775 O O . ARG A 1 99 ? 6.074 8.378 -14.374 1.00 96.38 99 ARG A O 1
ATOM 782 N N . ASN A 1 100 ? 5.517 8.531 -16.540 1.00 96.94 100 ASN A N 1
ATOM 783 C CA . ASN A 1 100 ? 4.176 9.049 -16.267 1.00 96.94 100 ASN A CA 1
ATOM 784 C C . ASN A 1 100 ? 3.276 7.998 -15.606 1.00 96.94 100 ASN A C 1
ATOM 786 O O . ASN A 1 100 ? 2.503 8.347 -14.720 1.00 96.94 100 ASN A O 1
ATOM 790 N N . GLN A 1 101 ? 3.411 6.727 -15.983 1.00 96.88 101 GLN A N 1
ATOM 791 C CA . GLN A 1 101 ? 2.672 5.624 -15.368 1.00 96.88 101 GLN A CA 1
ATOM 792 C C . GLN A 1 101 ? 3.121 5.408 -13.916 1.00 96.88 101 GLN A C 1
ATOM 794 O O . GLN A 1 101 ? 2.286 5.351 -13.019 1.00 96.88 101 GLN A O 1
ATOM 799 N N . LEU A 1 102 ? 4.433 5.436 -13.642 1.00 97.94 102 LEU A N 1
ATOM 800 C CA . LEU A 1 102 ? 4.930 5.368 -12.262 1.00 97.94 102 LEU A CA 1
ATOM 801 C C . LEU A 1 102 ? 4.475 6.555 -11.406 1.00 97.94 102 LEU A C 1
ATOM 803 O O . LEU A 1 102 ? 4.125 6.376 -10.244 1.00 97.94 102 LEU A O 1
ATOM 807 N N . ARG A 1 103 ? 4.417 7.768 -11.968 1.00 98.25 103 ARG A N 1
ATOM 808 C CA . ARG A 1 103 ? 3.872 8.933 -11.252 1.00 98.25 103 ARG A CA 1
ATOM 809 C C . ARG A 1 103 ? 2.410 8.742 -10.858 1.00 98.25 103 ARG A C 1
ATOM 811 O O . ARG A 1 103 ? 2.039 9.163 -9.767 1.00 98.25 103 ARG A O 1
ATOM 818 N N . GLN A 1 104 ? 1.602 8.105 -11.705 1.00 98.06 104 GLN A N 1
ATOM 819 C CA . GLN A 1 104 ? 0.217 7.771 -11.359 1.00 98.06 104 GLN A CA 1
ATOM 820 C C . GLN A 1 104 ? 0.166 6.765 -10.204 1.00 98.06 104 GLN A C 1
ATOM 822 O O . GLN A 1 104 ? -0.573 6.983 -9.250 1.00 98.06 104 GLN A O 1
ATOM 827 N N . ILE A 1 105 ? 1.008 5.726 -10.230 1.00 98.25 105 ILE A N 1
ATOM 828 C CA . ILE A 1 105 ? 1.124 4.754 -9.130 1.00 98.25 105 ILE A CA 1
ATOM 829 C C . ILE A 1 105 ? 1.511 5.453 -7.818 1.00 98.25 105 ILE A C 1
ATOM 831 O O . ILE A 1 105 ? 0.866 5.235 -6.797 1.00 98.25 105 ILE A O 1
ATOM 835 N N . ILE A 1 106 ? 2.497 6.357 -7.846 1.00 98.50 106 ILE A N 1
ATOM 836 C CA . ILE A 1 106 ? 2.906 7.156 -6.677 1.00 98.50 106 ILE A CA 1
ATOM 837 C C . ILE A 1 106 ? 1.736 7.982 -6.127 1.00 98.50 106 ILE A C 1
ATOM 839 O O . ILE A 1 106 ? 1.562 8.081 -4.912 1.00 98.50 106 ILE A O 1
ATOM 843 N N . GLN A 1 107 ? 0.943 8.609 -6.999 1.00 98.44 107 GLN A N 1
ATOM 844 C CA . GLN A 1 107 ? -0.215 9.398 -6.575 1.00 98.44 107 GLN A CA 1
ATOM 845 C C . GLN A 1 107 ? -1.289 8.521 -5.927 1.00 98.44 107 GLN A C 1
ATOM 847 O O . GLN A 1 107 ? -1.823 8.899 -4.884 1.00 98.44 107 GLN A O 1
ATOM 852 N N . TRP A 1 108 ? -1.555 7.340 -6.486 1.00 98.44 108 TRP A N 1
ATOM 853 C CA . TRP A 1 108 ? -2.486 6.383 -5.895 1.00 98.44 108 TRP A CA 1
ATOM 854 C C . TRP A 1 108 ? -1.995 5.844 -4.553 1.00 98.44 108 TRP A C 1
ATOM 856 O O . TRP A 1 108 ? -2.774 5.827 -3.605 1.00 98.44 108 TRP A O 1
ATOM 866 N N . GLN A 1 109 ? -0.707 5.519 -4.420 1.00 98.25 109 GLN A N 1
ATOM 867 C CA . GLN A 1 109 ? -0.135 5.082 -3.144 1.00 98.25 109 GLN A CA 1
ATOM 868 C C . GLN A 1 109 ? -0.287 6.165 -2.067 1.00 98.25 109 GLN A C 1
ATOM 870 O O . GLN A 1 109 ? -0.782 5.906 -0.971 1.00 98.25 109 GLN A O 1
ATOM 875 N N . LYS A 1 110 ? 0.027 7.422 -2.408 1.00 98.31 110 LYS A N 1
ATOM 876 C CA . LYS A 1 110 ? -0.183 8.565 -1.506 1.00 98.31 110 LYS A CA 1
ATOM 877 C C . LYS A 1 110 ? -1.650 8.737 -1.120 1.00 98.31 110 LYS A C 1
ATOM 879 O O . LYS A 1 110 ? -1.937 9.041 0.036 1.00 98.31 110 LYS A O 1
ATOM 884 N N . ALA A 1 111 ? -2.576 8.555 -2.061 1.00 97.94 111 ALA A N 1
ATOM 885 C CA . ALA A 1 111 ? -4.006 8.623 -1.782 1.00 97.94 111 ALA A CA 1
ATOM 886 C C . ALA A 1 111 ? -4.448 7.499 -0.828 1.00 97.94 111 ALA A C 1
ATOM 888 O O . ALA A 1 111 ? -5.162 7.772 0.139 1.00 97.94 111 ALA A O 1
ATOM 889 N N . ALA A 1 112 ? -3.982 6.266 -1.048 1.00 97.12 112 ALA A N 1
ATOM 890 C CA . ALA A 1 112 ? -4.281 5.119 -0.195 1.00 97.12 112 ALA A CA 1
ATOM 891 C C . ALA A 1 112 ? -3.844 5.378 1.257 1.00 97.12 112 ALA A C 1
ATOM 893 O O . ALA A 1 112 ? -4.644 5.252 2.192 1.00 97.12 112 ALA A O 1
ATOM 894 N N . GLU A 1 113 ? -2.604 5.822 1.457 1.00 97.38 113 GLU A N 1
ATOM 895 C CA . GLU A 1 113 ? -2.065 6.179 2.774 1.00 97.38 113 GLU A CA 1
ATOM 896 C C . GLU A 1 113 ? -2.822 7.347 3.418 1.00 97.38 113 GLU A C 1
ATOM 898 O O . GLU A 1 113 ? -3.226 7.280 4.583 1.00 97.38 113 GLU A O 1
ATOM 903 N N . HIS A 1 114 ? -3.054 8.416 2.651 1.00 96.62 114 HIS A N 1
ATOM 904 C CA . HIS A 1 114 ? -3.719 9.622 3.129 1.00 96.62 114 HIS A CA 1
ATOM 905 C C . HIS A 1 114 ? -5.122 9.326 3.663 1.00 96.62 114 HIS A C 1
ATOM 907 O O . HIS A 1 114 ? -5.464 9.732 4.776 1.00 96.62 114 HIS A O 1
ATOM 913 N N . TYR A 1 115 ? -5.930 8.588 2.901 1.00 95.25 115 TYR A N 1
ATOM 914 C CA . TYR A 1 115 ? -7.302 8.298 3.293 1.00 95.25 115 TYR A CA 1
ATOM 915 C C . TYR A 1 115 ? -7.399 7.327 4.472 1.00 95.25 115 TYR A C 1
ATOM 917 O O . TYR A 1 115 ? -8.308 7.479 5.294 1.00 95.25 115 TYR A O 1
ATOM 925 N N . LEU A 1 116 ? -6.470 6.371 4.600 1.00 93.75 116 LEU A N 1
ATOM 926 C CA . LEU A 1 116 ? -6.392 5.526 5.794 1.00 93.75 116 LEU A CA 1
ATOM 927 C C . LEU A 1 116 ? -6.077 6.371 7.032 1.00 93.75 116 LEU A C 1
ATOM 929 O O . LEU A 1 116 ? -6.781 6.273 8.034 1.00 93.75 116 LEU A O 1
ATOM 933 N N . LYS A 1 117 ? -5.080 7.255 6.935 1.00 94.25 117 LYS A N 1
ATOM 934 C CA . LYS A 1 117 ? -4.671 8.129 8.039 1.00 94.25 117 LYS A CA 1
ATOM 935 C C . LYS A 1 117 ? -5.763 9.117 8.447 1.00 94.25 117 LYS A C 1
ATOM 937 O O . LYS A 1 117 ? -5.975 9.338 9.635 1.00 94.25 117 LYS A O 1
ATOM 942 N N . LEU A 1 118 ? -6.484 9.699 7.487 1.00 89.94 118 LEU A N 1
ATOM 943 C CA . LEU A 1 118 ? -7.638 10.550 7.791 1.00 89.94 118 LEU A CA 1
ATOM 944 C C . LEU A 1 118 ? -8.728 9.781 8.539 1.00 89.94 118 LEU A C 1
ATOM 946 O O . LEU A 1 118 ? -9.339 10.324 9.452 1.00 89.94 118 LEU A O 1
ATOM 950 N N . ALA A 1 119 ? -8.991 8.534 8.148 1.00 87.00 119 ALA A N 1
ATOM 951 C CA . ALA A 1 119 ? -9.994 7.718 8.816 1.00 87.00 119 ALA A CA 1
ATOM 952 C C . ALA A 1 119 ? -9.558 7.311 10.234 1.00 87.00 119 ALA A C 1
ATOM 954 O O . ALA A 1 119 ? -10.381 7.351 11.140 1.00 87.00 119 ALA A O 1
ATOM 9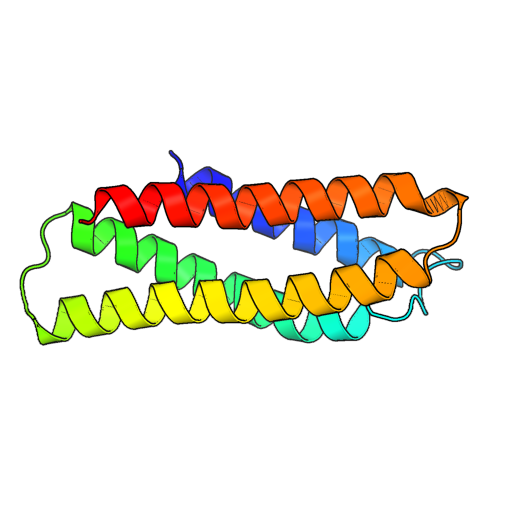55 N N . GLU A 1 120 ? -8.276 6.990 10.433 1.00 90.69 120 GLU A N 1
ATOM 956 C CA . GLU A 1 120 ? -7.683 6.716 11.749 1.00 90.69 120 GLU A CA 1
ATOM 957 C C . GLU A 1 120 ? -7.707 7.947 12.667 1.00 90.69 120 GLU A C 1
ATOM 959 O O . GLU A 1 120 ? -8.035 7.841 13.839 1.00 90.69 120 GLU A O 1
ATOM 964 N N . ASN A 1 121 ? -7.396 9.143 12.167 1.00 88.62 121 ASN A N 1
ATOM 965 C CA . ASN A 1 121 ? -7.409 10.345 13.007 1.00 88.62 121 ASN A CA 1
ATOM 966 C C . ASN A 1 121 ? -8.799 10.669 13.570 1.00 88.62 121 ASN A C 1
ATOM 968 O O . ASN A 1 121 ? -8.885 11.282 14.626 1.00 88.62 121 ASN A O 1
ATOM 972 N N . ASN A 1 122 ? -9.866 10.228 12.901 1.00 81.69 122 ASN A N 1
ATOM 973 C CA . ASN A 1 122 ? -11.233 10.367 13.397 1.00 81.69 122 ASN A CA 1
ATOM 974 C C . ASN A 1 122 ? -11.577 9.354 14.506 1.00 81.69 122 ASN A C 1
ATOM 976 O O . ASN A 1 122 ? -12.682 9.403 15.037 1.00 81.69 122 ASN A O 1
ATOM 980 N N . THR A 1 123 ? -10.677 8.416 14.828 1.00 78.06 123 THR A N 1
ATOM 981 C CA . THR A 1 123 ? -10.848 7.443 15.917 1.00 78.06 123 THR A CA 1
ATOM 982 C C . THR A 1 123 ? -10.187 7.873 17.229 1.00 78.06 123 THR A C 1
ATOM 984 O O . THR A 1 123 ? -10.183 7.084 18.173 1.00 78.06 123 THR A O 1
ATOM 987 N N . LYS A 1 124 ? -9.556 9.050 17.266 1.00 65.50 124 LYS A N 1
ATOM 988 C CA . LYS A 1 124 ? -8.903 9.634 18.447 1.00 65.50 124 LYS A CA 1
ATOM 989 C C . LYS A 1 124 ? -9.786 10.719 19.041 1.00 65.50 124 LYS A C 1
ATOM 991 O O . LYS A 1 124 ? -9.799 10.808 20.285 1.00 65.50 124 LYS A O 1
#